Protein AF-A0A958K8E7-F1 (afdb_monomer)

Foldseek 3Di:
DDPDLVVVVVCLVCVVVVLVVVDQAEAEQQPDCSQDPPPDDNVVSQVSLLVSLVCSQVVVPPSHHPHYDHDDPVVNVVVVVPDDPPPD

Solvent-accessible surface area (backbone atoms only — not comparable to full-atom values): 5435 Å² total; per-residue (Å²): 128,61,94,52,43,66,64,45,52,50,54,62,73,46,40,64,66,61,47,72,70,75,55,89,43,70,45,74,54,49,74,43,70,69,76,45,66,90,85,59,53,73,66,59,36,46,52,48,27,41,54,50,54,47,48,50,37,59,75,37,77,88,65,34,64,79,36,76,49,68,83,60,60,69,62,44,53,53,60,55,72,72,71,60,86,80,79,127

Nearest PDB structures (foldseek):
  6clu-assembly5_A  TM=8.088E-01  e=7.782E-03  Staphylococcus aureus
  1ad4-assembly1_B  TM=8.142E-01  e=9.442E-03  Staphylococcus aureus
  4hb7-assembly1_B  TM=8.036E-01  e=1.303E-02  Staphylococcus aureus subsp. aureus Mu50
  5u0v-assembly1_B  TM=8.344E-01  e=2.328E-02  Escherichia coli CFT073

Radius of gyration: 13.3 Å; Cα contacts (8 Å, |Δi|>4): 81; chains: 1; bounding box: 28×35×29 Å

Mean predicted aligned error: 8.17 Å

pLDDT: mean 72.55, std 12.38, range [35.28, 86.62]

Sequence (88 aa):
LSKNPNVSWEIVRRFKELKSLGYPLMLAVSRKSFLGQGSESLDKRDELSVDVALSVARQFDFCGPDYIRVHNVAMHRRKLTCGVPCSN

Structure (mmCIF, N/CA/C/O backbone):
data_AF-A0A958K8E7-F1
#
_entry.id   AF-A0A958K8E7-F1
#
loop_
_atom_site.group_PDB
_atom_site.id
_atom_site.type_symbol
_atom_site.label_atom_id
_atom_site.label_alt_id
_atom_site.label_comp_id
_atom_site.label_asym_id
_atom_site.label_entity_id
_atom_site.label_seq_id
_atom_site.pdbx_PDB_ins_code
_atom_site.Cartn_x
_atom_site.Cartn_y
_atom_site.Cartn_z
_atom_site.occupancy
_atom_site.B_iso_or_equiv
_atom_site.auth_seq_id
_atom_site.auth_comp_id
_atom_site.auth_asym_id
_atom_site.auth_atom_id
_atom_site.pdbx_PDB_model_num
ATOM 1 N N . LEU A 1 1 ? 1.657 12.391 -3.909 1.00 60.03 1 LEU A N 1
ATOM 2 C CA . LEU A 1 1 ? 2.728 11.919 -3.003 1.00 60.03 1 LEU A CA 1
ATOM 3 C C . LEU A 1 1 ? 3.959 12.733 -3.323 1.00 60.03 1 LEU A C 1
ATOM 5 O O . LEU A 1 1 ? 4.170 13.030 -4.495 1.00 60.03 1 LEU A O 1
ATOM 9 N N . SER A 1 2 ? 4.639 13.188 -2.275 1.00 64.94 2 SER A N 1
ATOM 10 C CA . SER A 1 2 ? 5.708 14.183 -2.359 1.00 64.94 2 SER A CA 1
ATOM 11 C C . SER A 1 2 ? 6.843 13.719 -3.276 1.00 64.94 2 SER A C 1
ATOM 13 O O . SER A 1 2 ? 7.068 12.519 -3.428 1.00 64.94 2 SER A O 1
ATOM 15 N N . LYS A 1 3 ? 7.587 14.672 -3.854 1.00 67.88 3 LYS A N 1
ATOM 16 C CA . LYS A 1 3 ? 8.862 14.379 -4.531 1.00 67.88 3 LYS A CA 1
ATOM 17 C C . LYS A 1 3 ? 9.876 13.748 -3.571 1.00 67.88 3 LYS A C 1
ATOM 19 O O . LYS A 1 3 ? 10.758 13.030 -4.021 1.00 67.88 3 LYS A O 1
ATOM 24 N N . ASN A 1 4 ? 9.730 13.992 -2.266 1.00 78.12 4 ASN A N 1
ATOM 25 C CA . ASN A 1 4 ? 10.527 13.337 -1.242 1.00 78.12 4 ASN A CA 1
ATOM 26 C C . ASN A 1 4 ? 9.951 11.934 -0.933 1.00 78.12 4 ASN A C 1
ATOM 28 O O . ASN A 1 4 ? 8.832 11.837 -0.407 1.00 78.12 4 ASN A O 1
ATOM 32 N N . PRO A 1 5 ? 10.685 10.847 -1.234 1.00 75.88 5 PRO A N 1
ATOM 33 C CA . PRO A 1 5 ? 10.216 9.485 -1.000 1.00 75.88 5 PRO A CA 1
ATOM 34 C C . PRO A 1 5 ? 10.021 9.171 0.489 1.00 75.88 5 PRO A C 1
ATOM 36 O O . PRO A 1 5 ? 9.100 8.427 0.819 1.00 75.88 5 PRO A O 1
ATOM 39 N N . ASN A 1 6 ? 10.794 9.784 1.394 1.00 80.38 6 ASN A N 1
ATOM 40 C CA . ASN A 1 6 ? 10.697 9.528 2.837 1.00 80.38 6 ASN A CA 1
ATOM 41 C C . ASN A 1 6 ? 9.325 9.918 3.392 1.00 80.38 6 ASN A C 1
ATOM 43 O O . ASN A 1 6 ? 8.705 9.136 4.105 1.00 80.38 6 ASN A O 1
ATOM 47 N N . VAL A 1 7 ? 8.799 11.069 2.962 1.00 83.31 7 VAL A N 1
ATOM 48 C CA . VAL A 1 7 ? 7.451 11.529 3.337 1.00 83.31 7 VAL A CA 1
ATOM 49 C C . VAL A 1 7 ? 6.386 10.533 2.873 1.00 83.31 7 VAL A C 1
ATOM 51 O O . VAL A 1 7 ? 5.411 10.272 3.571 1.00 83.31 7 VAL A O 1
ATOM 54 N N . SER A 1 8 ? 6.569 9.949 1.687 1.00 83.31 8 SER A N 1
ATOM 55 C CA . SER A 1 8 ? 5.620 8.972 1.145 1.00 83.31 8 SER A CA 1
ATOM 56 C C . SER A 1 8 ? 5.634 7.666 1.937 1.00 83.31 8 SER A C 1
ATOM 58 O O . SER A 1 8 ? 4.573 7.116 2.226 1.00 83.31 8 SER A O 1
ATOM 60 N N . TRP A 1 9 ? 6.820 7.201 2.327 1.00 81.56 9 TRP A N 1
ATOM 61 C CA . TRP A 1 9 ? 6.976 6.020 3.172 1.00 81.56 9 TRP A CA 1
ATOM 62 C C . TRP A 1 9 ? 6.442 6.229 4.586 1.00 81.56 9 TRP A C 1
ATOM 64 O O . TRP A 1 9 ? 5.858 5.311 5.154 1.00 81.56 9 TRP A O 1
ATOM 74 N N . GLU A 1 10 ? 6.580 7.429 5.141 1.00 86.62 10 GLU A N 1
ATOM 75 C CA . GLU A 1 10 ? 6.050 7.751 6.464 1.00 86.62 10 GLU A CA 1
ATOM 76 C C . GLU A 1 10 ? 4.517 7.697 6.501 1.00 86.62 10 GLU A C 1
ATOM 78 O O . GLU A 1 10 ? 3.947 7.118 7.424 1.00 86.62 10 GLU A O 1
ATOM 83 N N . ILE A 1 11 ? 3.847 8.168 5.444 1.00 84.44 11 ILE A N 1
ATOM 84 C CA . ILE A 1 11 ? 2.388 8.028 5.290 1.00 84.44 11 ILE A CA 1
ATOM 85 C C . ILE A 1 11 ? 1.973 6.551 5.256 1.00 84.44 11 ILE A C 1
ATOM 87 O O . ILE A 1 11 ? 0.988 6.173 5.884 1.00 84.44 11 ILE A O 1
ATOM 91 N N . VAL A 1 12 ? 2.723 5.703 4.543 1.00 81.31 12 VAL A N 1
ATOM 92 C CA . VAL A 1 12 ? 2.435 4.260 4.472 1.00 81.31 12 VAL A CA 1
ATOM 93 C C . VAL A 1 12 ? 2.662 3.580 5.827 1.00 81.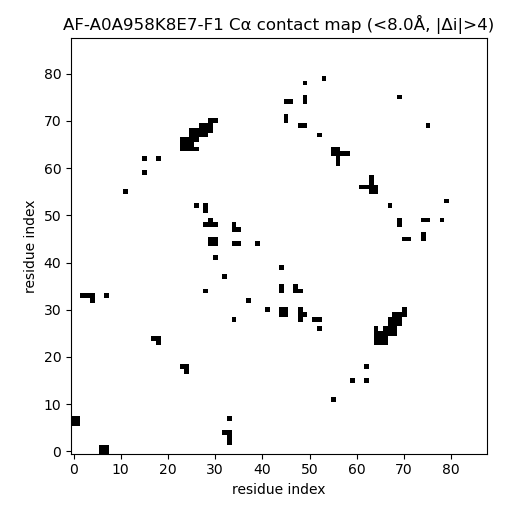31 12 VAL A C 1
ATOM 95 O O . VAL A 1 12 ? 1.877 2.724 6.218 1.00 81.31 12 VAL A O 1
ATOM 98 N N . ARG A 1 13 ? 3.688 3.981 6.588 1.00 82.50 13 ARG A N 1
ATOM 99 C CA . ARG A 1 13 ? 3.938 3.454 7.943 1.00 82.50 13 ARG A CA 1
ATOM 100 C C . ARG A 1 13 ? 2.841 3.850 8.931 1.00 82.50 13 ARG A C 1
ATOM 102 O O . ARG A 1 13 ? 2.448 3.041 9.764 1.00 82.50 13 ARG A O 1
ATOM 109 N N . ARG A 1 14 ? 2.312 5.068 8.805 1.00 85.00 14 ARG A N 1
ATOM 110 C CA . ARG A 1 14 ? 1.231 5.605 9.647 1.00 85.00 14 ARG A CA 1
ATOM 111 C C . ARG A 1 14 ? -0.166 5.291 9.103 1.00 85.00 14 ARG A C 1
ATOM 113 O O . ARG A 1 14 ? -1.149 5.888 9.529 1.00 85.00 14 ARG A O 1
ATOM 120 N N . PHE A 1 15 ? -0.288 4.327 8.187 1.00 81.69 15 PHE A N 1
ATOM 121 C CA . PHE A 1 15 ? -1.562 3.982 7.549 1.00 81.69 15 PHE A CA 1
ATOM 122 C C . PHE A 1 15 ? -2.653 3.589 8.559 1.00 81.69 15 PHE A C 1
ATOM 124 O O . PHE A 1 15 ? -3.817 3.942 8.381 1.00 81.69 15 PHE A O 1
ATOM 131 N N . LYS A 1 16 ? -2.275 2.948 9.673 1.00 80.19 16 LYS A N 1
ATOM 132 C CA . LYS A 1 16 ? -3.197 2.611 10.769 1.00 80.19 16 LYS A CA 1
ATOM 133 C C . LYS A 1 16 ? -3.852 3.845 11.405 1.00 80.19 16 LYS A C 1
ATOM 135 O O . LYS A 1 16 ? -5.034 3.793 11.731 1.00 80.19 16 LYS A O 1
ATOM 140 N N . GLU A 1 17 ? -3.121 4.952 11.537 1.00 85.75 17 GLU A N 1
ATOM 141 C CA . GLU A 1 17 ? -3.661 6.217 12.060 1.00 85.75 17 GLU A CA 1
ATOM 142 C C . GLU A 1 17 ? -4.648 6.862 11.085 1.00 85.75 17 GLU A C 1
ATOM 144 O O . GLU A 1 17 ? -5.613 7.495 11.493 1.00 85.75 17 GLU A O 1
ATOM 149 N N . LEU A 1 18 ? -4.440 6.685 9.780 1.00 82.62 18 LEU A N 1
ATOM 150 C CA . LEU A 1 18 ? -5.418 7.131 8.790 1.00 82.62 18 LEU A CA 1
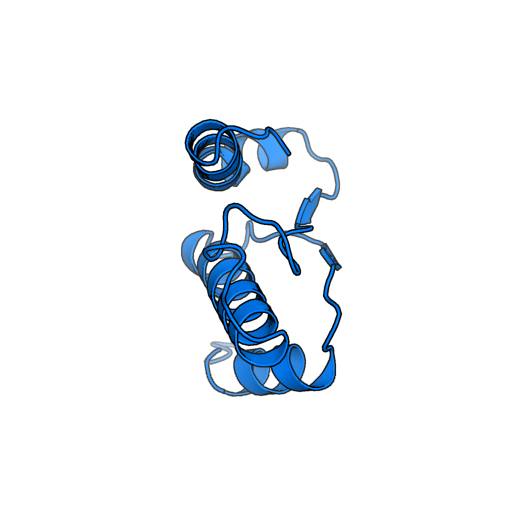ATOM 151 C C . LEU A 1 18 ? -6.678 6.266 8.851 1.00 82.62 18 LEU A C 1
ATOM 153 O O . LEU A 1 18 ? -7.783 6.769 8.659 1.00 82.62 18 LEU A O 1
ATOM 157 N N . LYS A 1 19 ? -6.526 4.962 9.111 1.00 80.12 19 LYS A N 1
ATOM 158 C CA . LYS A 1 19 ? -7.653 4.026 9.137 1.00 80.12 19 LYS A CA 1
ATOM 159 C C . LYS A 1 19 ? -8.536 4.220 10.368 1.00 80.12 19 LYS A C 1
ATOM 161 O O . LYS A 1 19 ? -9.747 4.029 10.274 1.00 80.12 19 LYS A O 1
ATOM 166 N N . SER A 1 20 ? -7.969 4.673 11.489 1.00 84.06 20 SER A N 1
ATOM 167 C CA . SER A 1 20 ? -8.739 4.993 12.699 1.00 84.06 20 SER A CA 1
ATOM 168 C C . SER A 1 20 ? -9.711 6.164 12.523 1.00 84.06 20 SER A C 1
ATOM 170 O O . SER A 1 20 ? -10.603 6.327 13.349 1.00 84.06 20 SER A O 1
ATOM 172 N N . LEU A 1 21 ? -9.606 6.938 11.435 1.00 86.31 21 LEU A N 1
ATOM 173 C CA . LEU A 1 21 ? -10.577 7.981 11.090 1.00 86.31 21 LEU A CA 1
ATOM 174 C C . LEU A 1 21 ? -11.947 7.421 10.663 1.00 86.31 21 LEU A C 1
ATOM 176 O O . LEU A 1 21 ? -12.885 8.192 10.491 1.00 86.31 21 LEU A O 1
ATOM 180 N N . GLY A 1 22 ? -12.073 6.102 10.466 1.00 85.00 22 GLY A N 1
ATOM 181 C CA . GLY A 1 22 ? -13.345 5.443 10.150 1.00 85.00 22 GLY A CA 1
ATOM 182 C C . GLY A 1 22 ? -13.771 5.534 8.683 1.00 85.00 22 GLY A C 1
ATOM 183 O O . GLY A 1 22 ? -14.849 5.064 8.330 1.00 85.00 22 GLY A O 1
ATOM 184 N N . TYR A 1 23 ? -12.932 6.096 7.810 1.00 85.69 23 TYR A N 1
ATOM 185 C CA . TYR A 1 23 ? -13.209 6.189 6.377 1.00 85.69 23 TYR A CA 1
ATOM 186 C C . TYR A 1 23 ? -12.618 5.011 5.588 1.00 85.69 23 TYR A C 1
ATOM 188 O O . TYR A 1 23 ? -11.610 4.415 5.995 1.00 85.69 23 TYR A O 1
ATOM 196 N N . PRO A 1 24 ? -13.207 4.677 4.425 1.00 84.19 24 PRO A N 1
ATOM 197 C CA . PRO A 1 24 ? -12.560 3.796 3.468 1.00 84.19 24 PRO A CA 1
ATOM 198 C C . PRO A 1 24 ? -11.290 4.459 2.916 1.00 84.19 24 PRO A C 1
ATOM 200 O O . PRO A 1 24 ? -11.307 5.607 2.470 1.00 84.19 24 PRO A O 1
ATOM 203 N N . LEU A 1 25 ? -10.183 3.723 2.925 1.00 84.44 25 LEU A N 1
ATOM 204 C CA . LEU A 1 25 ? -8.880 4.162 2.455 1.00 84.44 25 LEU A CA 1
ATOM 205 C C . LEU A 1 25 ? -8.479 3.425 1.185 1.00 84.44 25 LEU A C 1
ATOM 207 O O . LEU A 1 25 ? -8.539 2.199 1.089 1.00 84.44 25 LEU A O 1
ATOM 211 N N . MET A 1 26 ? -7.983 4.199 0.223 1.00 84.56 26 MET A N 1
ATOM 212 C CA . MET A 1 26 ? -7.422 3.678 -1.014 1.00 84.56 26 MET A CA 1
ATOM 213 C C . MET A 1 26 ? -5.901 3.824 -1.026 1.00 84.56 26 MET A C 1
ATOM 215 O O . MET A 1 26 ? -5.363 4.932 -0.968 1.00 84.56 26 MET A O 1
ATOM 219 N N . LEU A 1 27 ? -5.201 2.707 -1.206 1.00 82.62 27 LEU A N 1
ATOM 220 C CA . LEU A 1 27 ? -3.762 2.683 -1.411 1.00 82.62 27 LEU A CA 1
ATOM 221 C C . LEU A 1 27 ? -3.439 2.778 -2.908 1.00 82.62 27 LEU A C 1
ATOM 223 O O . LEU A 1 27 ? -3.600 1.829 -3.675 1.00 82.62 27 LEU A O 1
ATOM 227 N N . ALA A 1 28 ? -2.943 3.941 -3.331 1.00 81.12 28 ALA A N 1
ATOM 228 C CA . ALA A 1 28 ? -2.508 4.195 -4.705 1.00 81.12 28 ALA A CA 1
ATOM 229 C C . ALA A 1 28 ? -0.977 4.262 -4.801 1.00 81.12 28 ALA A C 1
ATOM 231 O O . ALA A 1 28 ? -0.385 5.334 -4.983 1.00 81.12 28 ALA A O 1
ATOM 232 N N . VAL A 1 29 ? -0.347 3.095 -4.670 1.00 73.62 29 VAL A N 1
ATOM 233 C CA . VAL A 1 29 ? 1.108 2.910 -4.782 1.00 73.62 29 VAL A CA 1
ATOM 234 C C . VAL A 1 29 ? 1.560 2.757 -6.239 1.00 73.62 29 VAL A C 1
ATOM 236 O O . VAL A 1 29 ? 2.669 3.142 -6.585 1.00 73.62 29 VAL A O 1
ATOM 239 N N . SER A 1 30 ? 0.688 2.318 -7.147 1.00 64.94 30 SER A N 1
ATOM 240 C CA . SER A 1 30 ? 1.131 1.875 -8.469 1.00 64.94 30 SER A CA 1
ATOM 241 C C . SER A 1 30 ? 1.872 2.929 -9.309 1.00 64.94 30 SER A C 1
ATOM 243 O O . SER A 1 30 ? 1.374 4.037 -9.538 1.00 64.94 30 SER A O 1
ATOM 245 N N . ARG A 1 31 ? 3.066 2.549 -9.790 1.00 63.19 31 ARG A N 1
ATOM 246 C CA . ARG A 1 31 ? 3.974 3.357 -10.627 1.00 63.19 31 ARG A CA 1
ATOM 247 C C . ARG A 1 31 ? 4.416 4.685 -9.999 1.00 63.19 31 ARG A C 1
ATOM 249 O O . ARG A 1 31 ? 4.789 5.612 -10.715 1.00 63.19 31 ARG A O 1
ATOM 256 N N . LYS A 1 32 ? 4.448 4.814 -8.675 1.00 67.25 32 LYS A N 1
ATOM 257 C CA . LYS A 1 32 ? 4.995 6.021 -8.034 1.00 67.25 32 LYS A CA 1
ATOM 258 C C . LYS A 1 32 ? 6.524 5.969 -7.985 1.00 67.25 32 LYS A C 1
ATOM 260 O O . LYS A 1 32 ? 7.103 4.928 -7.702 1.00 67.25 32 LYS A O 1
ATOM 265 N N . SER A 1 33 ? 7.172 7.106 -8.226 1.00 64.44 33 SER A N 1
ATOM 266 C CA . SER A 1 33 ? 8.638 7.241 -8.257 1.00 64.44 33 SER A CA 1
ATOM 267 C C . SER A 1 33 ? 9.340 6.952 -6.923 1.00 64.44 33 SER A C 1
ATOM 269 O O . SER A 1 33 ? 10.557 6.853 -6.901 1.00 64.44 33 SER A O 1
ATOM 271 N N . PHE A 1 34 ? 8.606 6.825 -5.811 1.00 68.38 34 PHE A N 1
ATOM 272 C CA . PHE A 1 34 ? 9.189 6.486 -4.506 1.00 68.38 34 PHE A CA 1
ATOM 273 C C . PHE A 1 34 ? 9.367 4.973 -4.279 1.00 68.38 34 PHE A C 1
ATOM 275 O O . PHE A 1 34 ? 10.046 4.591 -3.331 1.00 68.38 34 PHE A O 1
ATOM 282 N N . LEU A 1 35 ? 8.743 4.125 -5.108 1.00 66.25 35 LEU A N 1
ATOM 283 C CA . LEU A 1 35 ? 8.790 2.659 -4.976 1.00 66.25 35 LEU A CA 1
ATOM 284 C C . LEU A 1 35 ? 9.964 2.020 -5.709 1.00 66.25 35 LEU A C 1
ATOM 286 O O . LEU A 1 35 ? 10.365 0.913 -5.379 1.00 66.25 35 LEU A O 1
ATOM 290 N N . GLY A 1 36 ? 10.492 2.708 -6.713 1.00 63.03 36 GLY A N 1
ATOM 291 C CA . GLY A 1 36 ? 11.617 2.272 -7.520 1.00 63.03 36 GLY A CA 1
ATOM 292 C C . GLY A 1 36 ? 12.220 3.481 -8.215 1.00 63.03 36 GLY A C 1
ATOM 293 O O . GLY A 1 36 ? 11.521 4.470 -8.464 1.00 63.03 36 GLY A O 1
ATOM 294 N N . GLN A 1 37 ? 13.516 3.418 -8.504 1.00 58.94 37 GLN A N 1
ATOM 295 C CA . GLN A 1 37 ? 14.185 4.485 -9.238 1.00 58.94 37 GLN A CA 1
ATOM 296 C C . GLN A 1 37 ? 13.577 4.606 -10.642 1.00 58.94 37 GLN A C 1
ATOM 298 O O . GLN A 1 37 ? 13.100 3.631 -11.223 1.00 58.94 37 GLN A O 1
ATOM 303 N N . GLY A 1 38 ? 13.552 5.825 -11.185 1.00 56.94 38 GLY A N 1
ATOM 304 C CA . GLY A 1 38 ? 12.881 6.131 -12.455 1.00 56.94 38 GLY A CA 1
ATOM 305 C C . GLY A 1 38 ? 13.396 5.357 -13.678 1.00 56.94 38 GLY A C 1
ATOM 306 O O . GLY A 1 38 ? 12.751 5.424 -14.719 1.00 56.94 38 GLY A O 1
ATOM 307 N N . SER A 1 39 ? 14.511 4.631 -13.552 1.00 58.31 39 SER A N 1
ATOM 308 C CA . SER A 1 39 ? 15.148 3.815 -14.592 1.00 58.31 39 SER A CA 1
ATOM 309 C C . SER A 1 39 ? 14.620 2.380 -14.703 1.00 58.31 39 SER A C 1
ATOM 311 O O . SER A 1 39 ? 15.008 1.674 -15.629 1.00 58.31 39 SER A O 1
ATOM 313 N N . GLU A 1 40 ? 13.766 1.922 -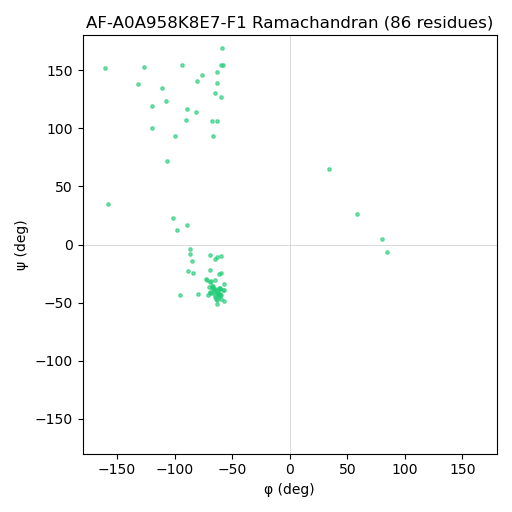13.785 1.00 68.19 40 GLU A N 1
ATOM 314 C CA . GLU A 1 40 ? 13.249 0.548 -13.812 1.00 68.19 40 GLU A CA 1
ATOM 315 C C . GLU A 1 40 ? 12.169 0.351 -14.889 1.00 68.19 40 GLU A C 1
ATOM 317 O O . GLU A 1 40 ? 11.345 1.240 -15.144 1.00 68.19 40 GLU A O 1
ATOM 322 N N . SER A 1 41 ? 12.133 -0.847 -15.486 1.00 76.12 41 SER A N 1
ATOM 323 C CA . SER A 1 41 ? 11.111 -1.221 -16.470 1.00 76.12 41 SER A CA 1
ATOM 324 C C . SER A 1 41 ? 9.697 -1.140 -15.876 1.00 76.12 41 SER A C 1
ATOM 326 O O . SER A 1 41 ? 9.493 -1.251 -14.662 1.00 76.12 41 SER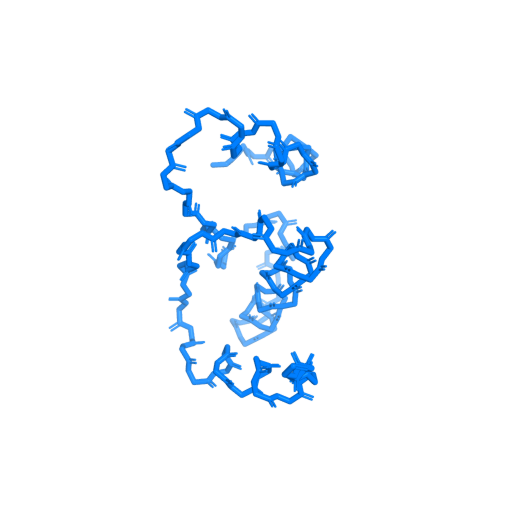 A O 1
ATOM 328 N N . LEU A 1 42 ? 8.689 -0.939 -16.733 1.00 73.56 42 LEU A N 1
ATOM 329 C CA . LEU A 1 42 ? 7.290 -0.839 -16.296 1.00 73.56 42 LEU A CA 1
ATOM 330 C C . LEU A 1 42 ? 6.839 -2.086 -15.521 1.00 73.56 42 LEU A C 1
ATOM 332 O O . LEU A 1 42 ? 6.180 -1.941 -14.492 1.00 73.56 42 LEU A O 1
ATOM 336 N N . ASP A 1 43 ? 7.268 -3.271 -15.955 1.00 74.50 43 ASP A N 1
ATOM 337 C CA . ASP A 1 43 ? 6.945 -4.540 -15.298 1.00 74.50 43 ASP A CA 1
ATOM 338 C C . ASP A 1 43 ? 7.557 -4.634 -13.898 1.00 74.50 43 ASP A C 1
ATOM 340 O O . ASP A 1 43 ? 6.861 -4.978 -12.944 1.00 74.50 43 ASP A O 1
ATOM 344 N N . LYS A 1 44 ? 8.824 -4.229 -13.732 1.00 75.69 44 LYS A N 1
ATOM 345 C CA . LYS A 1 44 ? 9.491 -4.204 -12.421 1.00 75.69 44 LYS A CA 1
ATOM 346 C C . LYS A 1 44 ? 8.796 -3.245 -11.455 1.00 75.69 44 LYS A C 1
ATOM 348 O O . LYS A 1 44 ? 8.634 -3.528 -10.269 1.00 75.69 44 LYS A O 1
ATOM 353 N N . ARG A 1 45 ? 8.350 -2.093 -11.959 1.00 74.50 45 ARG A N 1
ATOM 354 C CA . ARG A 1 45 ? 7.605 -1.110 -11.161 1.00 74.50 45 ARG A CA 1
ATOM 355 C C . ARG A 1 45 ? 6.235 -1.632 -10.756 1.00 74.50 45 ARG A C 1
ATOM 357 O O . ARG A 1 45 ? 5.783 -1.321 -9.652 1.00 74.50 45 ARG A O 1
ATOM 364 N N . ASP A 1 46 ? 5.578 -2.401 -11.615 1.00 75.00 46 ASP A N 1
ATOM 365 C CA . ASP A 1 46 ? 4.325 -3.060 -11.272 1.00 75.00 46 ASP A CA 1
ATOM 366 C C . ASP A 1 46 ? 4.550 -4.167 -10.236 1.00 75.00 46 ASP A C 1
ATOM 368 O O . ASP A 1 46 ? 3.817 -4.191 -9.251 1.00 75.00 46 ASP A O 1
ATOM 372 N N . GLU A 1 47 ? 5.608 -4.976 -10.345 1.00 78.19 47 GLU A N 1
ATOM 373 C CA . GLU A 1 47 ? 5.976 -5.963 -9.317 1.00 78.19 47 GLU A CA 1
ATOM 374 C C . GLU A 1 47 ? 6.203 -5.321 -7.944 1.00 78.19 47 GLU A C 1
ATOM 376 O O . GLU A 1 47 ? 5.603 -5.757 -6.960 1.00 78.19 47 GLU 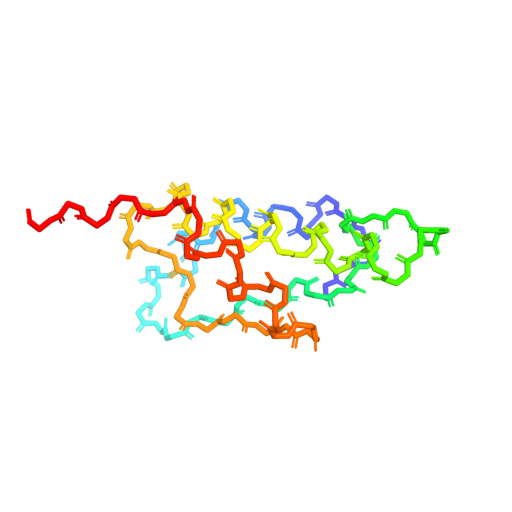A O 1
ATOM 381 N N . LEU A 1 48 ? 6.994 -4.243 -7.887 1.00 78.12 48 LEU A N 1
ATOM 382 C CA . LEU A 1 48 ? 7.245 -3.478 -6.659 1.00 78.12 48 LEU A CA 1
ATOM 383 C C . LEU A 1 48 ? 5.958 -2.873 -6.090 1.00 78.12 48 LEU A C 1
ATOM 385 O O . LEU A 1 48 ? 5.757 -2.829 -4.877 1.00 78.12 48 LEU A O 1
ATOM 389 N N . SER A 1 49 ? 5.061 -2.419 -6.968 1.00 77.75 49 SER A N 1
ATOM 390 C CA . SER A 1 49 ? 3.755 -1.903 -6.557 1.00 77.75 49 SER A CA 1
ATOM 391 C C . SER A 1 49 ? 2.913 -2.992 -5.890 1.00 77.75 49 SER A C 1
ATOM 393 O O . SER A 1 49 ? 2.282 -2.718 -4.868 1.00 77.75 49 SER A O 1
ATOM 395 N N . VAL A 1 50 ? 2.936 -4.214 -6.438 1.00 76.94 50 VAL A N 1
ATOM 396 C CA . VAL A 1 50 ? 2.240 -5.372 -5.861 1.00 76.94 50 VAL A CA 1
ATOM 397 C C . VAL A 1 50 ? 2.828 -5.723 -4.502 1.00 76.94 50 VAL A C 1
ATOM 399 O O . VAL A 1 50 ? 2.079 -5.899 -3.545 1.00 76.94 50 VAL A O 1
ATOM 402 N N . ASP A 1 51 ? 4.153 -5.791 -4.395 1.00 79.19 51 ASP A N 1
ATOM 403 C CA . ASP A 1 51 ? 4.820 -6.213 -3.162 1.00 79.19 51 ASP A CA 1
ATOM 404 C C . ASP A 1 51 ? 4.584 -5.230 -2.018 1.00 79.19 51 ASP A C 1
ATOM 406 O O . ASP A 1 51 ? 4.337 -5.652 -0.888 1.00 79.19 51 ASP A O 1
ATOM 410 N N . VAL A 1 52 ? 4.565 -3.925 -2.297 1.00 78.00 52 VAL A N 1
ATOM 411 C CA . VAL A 1 52 ? 4.239 -2.919 -1.278 1.00 78.00 52 VAL A CA 1
ATOM 412 C C . VAL A 1 52 ? 2.766 -2.965 -0.903 1.00 78.00 52 VAL A C 1
ATOM 414 O O . VAL A 1 52 ? 2.450 -2.930 0.283 1.00 78.00 52 VAL A O 1
ATOM 417 N N . ALA A 1 53 ? 1.860 -3.091 -1.873 1.00 76.06 53 ALA A N 1
ATOM 418 C CA . ALA A 1 53 ? 0.436 -3.215 -1.584 1.00 76.06 53 ALA A CA 1
ATOM 419 C C . ALA A 1 53 ? 0.134 -4.443 -0.707 1.00 76.06 53 ALA A C 1
ATOM 421 O O . ALA A 1 53 ? -0.604 -4.335 0.272 1.00 76.06 53 ALA A O 1
ATOM 422 N N . LEU A 1 54 ? 0.757 -5.585 -1.013 1.00 76.12 54 LEU A N 1
ATOM 423 C CA . LEU A 1 54 ? 0.654 -6.810 -0.223 1.00 76.12 54 LEU A CA 1
ATOM 424 C C . LEU A 1 54 ? 1.311 -6.684 1.145 1.00 76.12 54 LEU A C 1
ATOM 426 O O . LEU A 1 54 ? 0.742 -7.152 2.122 1.00 76.12 54 LEU A O 1
ATOM 430 N N . SER A 1 55 ? 2.486 -6.061 1.231 1.00 77.06 55 SER A N 1
ATOM 431 C CA . SER A 1 55 ? 3.175 -5.854 2.506 1.00 77.06 55 SER A CA 1
ATOM 432 C C . SER A 1 55 ? 2.343 -4.988 3.438 1.00 77.06 55 SER A C 1
ATOM 434 O O . SER A 1 55 ? 2.210 -5.337 4.601 1.00 77.06 55 SER A O 1
ATOM 436 N N . VAL A 1 56 ? 1.716 -3.924 2.927 1.00 72.50 56 VAL A N 1
ATOM 437 C CA . VAL A 1 56 ? 0.762 -3.112 3.694 1.00 72.50 56 VAL A CA 1
ATOM 438 C C . VAL A 1 56 ? -0.444 -3.968 4.090 1.00 72.50 56 VAL A C 1
ATOM 440 O O . VAL A 1 56 ? -0.772 -4.051 5.265 1.00 72.50 56 VAL A O 1
ATOM 443 N N . ALA A 1 57 ? -1.075 -4.672 3.150 1.00 73.06 57 ALA A N 1
ATOM 444 C CA . ALA A 1 57 ? -2.234 -5.509 3.463 1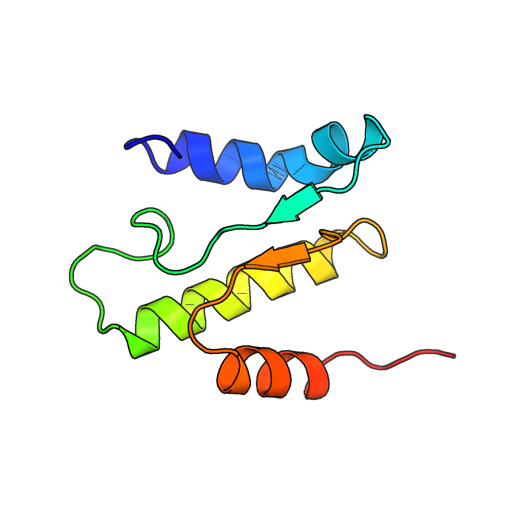.00 73.06 57 ALA A CA 1
ATOM 445 C C . ALA A 1 57 ? -1.937 -6.590 4.525 1.00 73.06 57 ALA A C 1
ATOM 447 O O . ALA A 1 57 ? -2.769 -6.822 5.397 1.00 73.06 57 ALA A O 1
ATOM 448 N N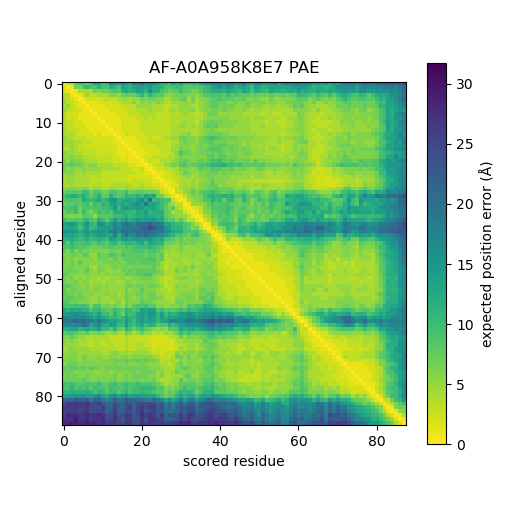 . ARG A 1 58 ? -0.751 -7.215 4.476 1.00 71.19 58 ARG A N 1
ATOM 449 C CA . ARG A 1 58 ? -0.313 -8.272 5.403 1.00 71.19 58 ARG A CA 1
ATOM 450 C C . ARG A 1 58 ? 0.197 -7.740 6.738 1.00 71.19 58 ARG A C 1
ATOM 452 O O . ARG A 1 58 ? -0.140 -8.309 7.764 1.00 71.19 58 ARG A O 1
ATOM 459 N N . GLN A 1 59 ? 0.993 -6.667 6.753 1.00 67.81 59 GLN A N 1
ATOM 460 C CA . GLN A 1 59 ? 1.500 -6.085 8.006 1.00 67.81 59 GLN A CA 1
ATOM 461 C C . GLN A 1 59 ? 0.381 -5.585 8.911 1.00 67.81 59 GLN A C 1
ATOM 463 O O . GLN A 1 59 ? 0.582 -5.478 10.118 1.00 67.81 59 GLN A O 1
ATOM 468 N N . PHE A 1 60 ? -0.767 -5.237 8.333 1.00 62.09 60 PHE A N 1
ATOM 469 C CA . PHE A 1 60 ? -1.857 -4.638 9.079 1.00 62.09 60 PHE A CA 1
ATOM 470 C C . PHE A 1 60 ? -2.952 -5.620 9.509 1.00 62.09 60 PHE A C 1
ATOM 472 O O . PHE A 1 60 ? -3.965 -5.111 9.963 1.00 62.09 60 PHE A O 1
ATOM 479 N N . ASP A 1 61 ? -2.769 -6.951 9.422 1.00 53.94 61 ASP A N 1
ATOM 480 C CA . ASP A 1 61 ? -3.585 -7.983 10.113 1.00 53.94 61 ASP A CA 1
ATOM 481 C C . ASP A 1 61 ? -5.080 -7.588 10.255 1.00 53.94 61 ASP A C 1
ATOM 483 O O . ASP A 1 61 ? -5.575 -7.331 11.348 1.00 53.94 61 ASP A O 1
ATOM 487 N N . PHE A 1 62 ? -5.790 -7.464 9.121 1.00 49.03 62 PHE A N 1
ATOM 488 C CA . PHE A 1 62 ? -7.200 -7.020 8.969 1.00 49.03 62 PHE A CA 1
ATOM 489 C C . PHE A 1 62 ? -7.503 -5.506 8.907 1.00 49.03 62 PHE A C 1
ATOM 491 O O . PHE A 1 62 ? -8.616 -5.130 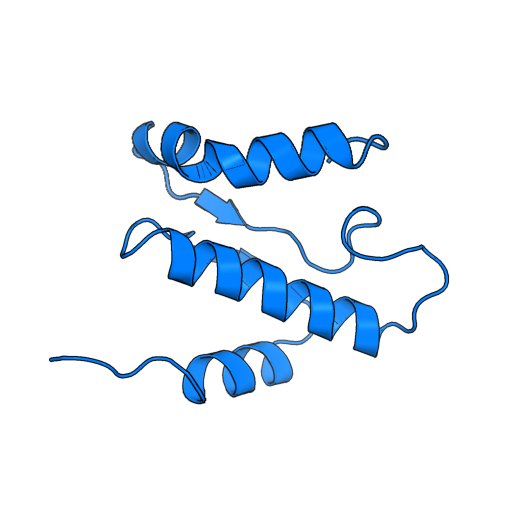8.551 1.00 49.03 62 PHE A O 1
ATOM 498 N N . CYS A 1 63 ? -6.527 -4.622 9.112 1.00 55.19 63 CYS A N 1
ATOM 499 C CA . CYS A 1 63 ? -6.632 -3.166 8.893 1.00 55.19 63 CYS A CA 1
ATOM 500 C C . CYS A 1 63 ? -5.984 -2.695 7.576 1.00 55.19 63 CYS A C 1
ATOM 502 O O . CYS A 1 63 ? -5.583 -1.534 7.448 1.00 55.19 63 CYS A O 1
ATOM 504 N N . GLY A 1 64 ? -5.842 -3.599 6.603 1.00 67.50 64 GLY A N 1
ATOM 505 C CA . GLY A 1 64 ? -5.351 -3.270 5.267 1.00 67.50 64 GLY A CA 1
ATOM 506 C C . GLY A 1 64 ? -6.220 -2.220 4.546 1.00 67.50 64 GLY A C 1
ATOM 507 O O . GLY A 1 64 ? -7.309 -1.872 5.005 1.00 67.50 64 GLY A O 1
ATOM 508 N N . PRO A 1 65 ? -5.749 -1.677 3.412 1.00 73.62 65 PRO A N 1
ATOM 509 C CA . PRO A 1 65 ? -6.529 -0.738 2.609 1.00 73.62 65 PRO A CA 1
ATOM 510 C C . PRO A 1 65 ? -7.801 -1.395 2.061 1.00 73.62 65 PRO A C 1
ATOM 512 O O . PRO A 1 65 ? -7.744 -2.517 1.563 1.00 73.62 65 PRO A O 1
ATOM 515 N N . ASP A 1 66 ? -8.923 -0.673 2.070 1.00 82.69 66 ASP A N 1
ATOM 516 C CA . ASP A 1 66 ? -10.191 -1.152 1.496 1.00 82.69 66 ASP A CA 1
ATOM 517 C C . ASP A 1 66 ? -10.105 -1.254 -0.029 1.00 82.69 66 ASP A C 1
ATOM 519 O O . ASP A 1 66 ? -10.717 -2.119 -0.651 1.00 82.69 66 ASP A O 1
ATOM 523 N N . TYR A 1 67 ? -9.310 -0.370 -0.638 1.00 84.12 67 TYR A N 1
ATOM 524 C CA . TYR A 1 67 ? -9.106 -0.329 -2.078 1.00 84.12 67 TYR A CA 1
ATOM 525 C C . TYR A 1 67 ? -7.624 -0.244 -2.418 1.00 84.12 67 TYR A C 1
ATOM 527 O O . TYR A 1 67 ? -6.873 0.541 -1.837 1.00 84.12 67 TYR A O 1
ATOM 535 N N . ILE A 1 68 ? -7.200 -0.994 -3.432 1.00 81.50 68 ILE A N 1
ATOM 536 C CA . ILE A 1 68 ? -5.840 -0.922 -3.969 1.00 81.50 68 ILE A CA 1
ATOM 537 C C . ILE A 1 68 ? -5.929 -0.522 -5.437 1.00 81.50 68 ILE A C 1
ATOM 539 O O . ILE A 1 68 ? -6.524 -1.225 -6.253 1.00 81.50 68 ILE A O 1
ATOM 543 N N . ARG A 1 69 ? -5.324 0.617 -5.790 1.00 83.06 69 ARG A N 1
ATOM 544 C CA . ARG A 1 69 ? -5.280 1.093 -7.178 1.00 83.06 69 ARG A CA 1
ATOM 545 C C . ARG A 1 69 ? -4.047 0.540 -7.884 1.00 83.06 69 ARG A C 1
ATOM 547 O O . ARG A 1 69 ? -2.916 0.907 -7.556 1.00 83.06 69 ARG A O 1
ATOM 554 N N . VAL A 1 70 ? -4.291 -0.273 -8.906 1.00 81.06 70 VAL A N 1
ATOM 555 C CA . VAL A 1 70 ? -3.272 -1.032 -9.639 1.00 81.06 70 VAL A CA 1
ATOM 556 C C . VAL A 1 70 ? -3.366 -0.763 -11.136 1.00 81.06 70 VAL A C 1
ATOM 558 O O . VAL A 1 70 ? -4.443 -0.449 -11.637 1.00 81.06 70 VAL A O 1
ATOM 561 N N . HIS A 1 71 ? -2.251 -0.886 -11.856 1.00 79.75 71 HIS A N 1
ATOM 562 C CA . HIS A 1 71 ? -2.266 -0.845 -13.320 1.00 79.75 71 HIS A CA 1
ATOM 563 C C . HIS A 1 71 ? -2.320 -2.251 -13.926 1.00 79.75 71 HIS A C 1
ATOM 565 O O . HIS A 1 71 ? -3.128 -2.493 -14.817 1.00 79.75 71 HIS A O 1
ATOM 571 N N . ASN A 1 72 ? -1.538 -3.197 -13.396 1.00 81.56 72 ASN A N 1
ATOM 572 C CA . ASN A 1 72 ? -1.594 -4.600 -13.798 1.00 81.56 72 ASN A CA 1
ATOM 573 C C . ASN A 1 72 ? -2.413 -5.434 -12.799 1.00 81.56 72 ASN A C 1
ATOM 575 O O . ASN A 1 72 ? -1.901 -5.919 -11.783 1.00 81.56 72 ASN A O 1
ATOM 579 N N . VAL A 1 73 ? -3.706 -5.591 -13.095 1.00 81.75 73 VAL A N 1
ATOM 580 C CA . VAL A 1 73 ? -4.654 -6.359 -12.267 1.00 81.75 73 VAL A CA 1
ATOM 581 C C . VAL A 1 73 ? -4.296 -7.846 -12.244 1.00 81.75 73 VAL A C 1
ATOM 583 O O . VAL A 1 73 ? -4.357 -8.479 -11.190 1.00 81.75 73 VAL A O 1
ATOM 586 N N . ALA A 1 74 ? -3.888 -8.407 -13.387 1.00 82.25 74 ALA A N 1
ATOM 587 C CA . ALA A 1 74 ? -3.572 -9.827 -13.507 1.00 82.25 74 ALA A CA 1
ATOM 588 C C . ALA A 1 74 ? -2.406 -10.225 -12.588 1.00 82.25 74 ALA A C 1
ATOM 590 O O . ALA A 1 74 ? -2.487 -11.239 -11.894 1.00 82.25 74 ALA A O 1
ATOM 591 N N . MET A 1 75 ? -1.356 -9.403 -12.533 1.00 80.12 75 MET A N 1
ATOM 592 C CA . MET A 1 75 ? -0.202 -9.624 -11.659 1.00 80.12 75 MET A CA 1
ATOM 593 C C . MET A 1 75 ? -0.575 -9.531 -10.172 1.00 80.12 75 MET A C 1
ATOM 595 O O . MET A 1 75 ? -0.205 -10.411 -9.393 1.00 80.12 75 MET A O 1
ATOM 599 N N . HIS A 1 76 ? -1.360 -8.519 -9.782 1.00 75.94 76 HIS A N 1
ATOM 600 C CA . HIS A 1 76 ? -1.820 -8.370 -8.396 1.00 75.94 76 HIS A CA 1
ATOM 601 C C . HIS A 1 76 ? -2.663 -9.561 -7.946 1.00 75.94 76 HIS A C 1
ATOM 603 O O . HIS A 1 76 ? -2.437 -10.108 -6.869 1.00 75.94 76 HIS A O 1
ATOM 609 N N . ARG A 1 77 ? -3.595 -10.009 -8.796 1.00 79.00 77 ARG A N 1
ATOM 610 C CA . ARG A 1 77 ? -4.454 -11.155 -8.496 1.00 79.00 77 ARG A CA 1
ATOM 611 C C . ARG A 1 77 ? -3.638 -12.433 -8.291 1.00 79.00 77 ARG A C 1
ATOM 613 O O . ARG A 1 77 ? -3.890 -13.135 -7.322 1.00 79.00 77 ARG A O 1
ATOM 620 N N . ARG A 1 78 ? -2.628 -12.693 -9.135 1.00 79.50 78 ARG A N 1
ATOM 621 C CA . ARG A 1 78 ? -1.736 -13.861 -8.989 1.00 79.50 78 ARG A CA 1
ATOM 622 C C . ARG A 1 78 ? -0.983 -13.860 -7.65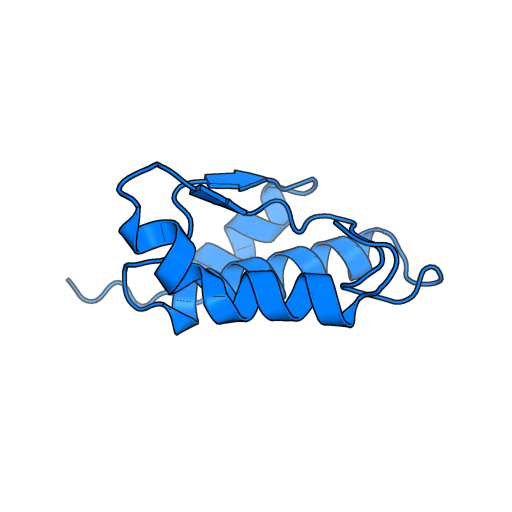6 1.00 79.50 78 ARG A C 1
ATOM 624 O O . ARG A 1 78 ? -0.961 -14.884 -6.979 1.00 79.50 78 ARG A O 1
ATOM 631 N N . LYS A 1 79 ? -0.382 -12.729 -7.258 1.00 73.38 79 LYS A N 1
ATOM 632 C CA . LYS A 1 79 ? 0.379 -12.661 -5.996 1.00 73.38 79 LYS A CA 1
ATOM 633 C C . LYS A 1 79 ? -0.520 -12.695 -4.751 1.00 73.38 79 LYS A C 1
ATOM 635 O O . LYS A 1 79 ? -0.103 -13.253 -3.740 1.00 73.38 79 LYS A O 1
ATOM 640 N N . LEU A 1 80 ? -1.749 -12.170 -4.827 1.00 69.62 80 LEU A N 1
ATOM 641 C CA . LEU A 1 80 ? -2.751 -12.302 -3.758 1.00 69.62 80 LEU A CA 1
ATOM 642 C C . LEU A 1 80 ? -3.142 -13.768 -3.529 1.00 69.62 80 LEU A C 1
ATOM 644 O O . LEU A 1 80 ? -3.123 -14.238 -2.397 1.00 69.62 80 LEU A O 1
ATOM 648 N N . THR A 1 81 ? -3.434 -14.512 -4.598 1.00 63.59 81 THR A N 1
ATOM 649 C CA . THR A 1 81 ? -3.850 -15.921 -4.493 1.00 63.59 81 THR A CA 1
ATOM 650 C C . THR A 1 81 ? -2.736 -16.862 -4.033 1.00 63.59 81 THR A C 1
ATOM 652 O O . THR A 1 81 ? -3.025 -17.932 -3.515 1.00 63.59 81 THR A O 1
ATOM 655 N N . CYS A 1 82 ? -1.466 -16.483 -4.204 1.00 53.59 82 CYS A N 1
ATOM 656 C CA . CYS A 1 82 ? -0.325 -17.348 -3.891 1.00 53.59 82 CYS A CA 1
ATOM 657 C C . CYS A 1 82 ? 0.155 -17.285 -2.431 1.00 53.59 82 CYS A C 1
ATOM 659 O O . CYS A 1 82 ? 1.085 -18.007 -2.087 1.00 53.59 82 CYS A O 1
ATOM 661 N N . GLY A 1 83 ? -0.401 -16.425 -1.570 1.00 47.00 83 GLY A N 1
ATOM 662 C CA . GLY A 1 83 ? 0.178 -16.245 -0.234 1.00 47.00 83 GLY A CA 1
ATOM 663 C C . GLY A 1 83 ? -0.752 -15.683 0.828 1.00 47.00 83 GLY A C 1
ATOM 664 O O . GLY A 1 83 ? -0.302 -14.912 1.672 1.00 47.00 83 GLY A O 1
ATOM 665 N N . VAL A 1 84 ? -2.032 -16.029 0.787 1.00 47.75 84 VAL A N 1
ATOM 666 C CA . VAL A 1 84 ? -2.910 -15.863 1.946 1.00 47.75 84 VAL A CA 1
ATOM 667 C C . VAL A 1 84 ? -3.408 -17.262 2.296 1.00 47.75 84 VAL A C 1
ATOM 669 O O . VAL A 1 84 ? -4.273 -17.771 1.585 1.00 47.75 84 VAL A O 1
ATOM 672 N N . PRO A 1 85 ? -2.848 -17.946 3.312 1.00 39.62 85 PRO A N 1
ATOM 673 C CA . PRO A 1 85 ? -3.579 -19.044 3.913 1.00 39.62 85 PRO A CA 1
ATOM 674 C C . PRO A 1 85 ? -4.829 -18.413 4.527 1.00 39.62 85 PRO A C 1
ATOM 676 O O . PRO A 1 85 ? -4.747 -17.670 5.503 1.00 39.62 85 PRO A O 1
ATOM 679 N N . CYS A 1 86 ? -5.979 -18.625 3.890 1.00 35.28 86 CYS A N 1
ATOM 680 C CA . CYS A 1 86 ? -7.258 -18.361 4.526 1.00 35.28 86 CYS A CA 1
ATOM 681 C C . CYS A 1 86 ? -7.391 -19.363 5.673 1.00 35.28 86 CYS A C 1
ATOM 683 O O . CYS A 1 86 ? -7.803 -20.503 5.465 1.00 35.28 86 CYS A O 1
ATOM 685 N N . SER A 1 87 ? -6.982 -18.955 6.869 1.00 37.16 87 SER A N 1
ATOM 686 C CA . SER A 1 87 ? -7.441 -19.579 8.100 1.00 37.16 87 SER A CA 1
ATOM 687 C C . SER A 1 87 ? -8.925 -19.236 8.227 1.00 37.16 87 SER A C 1
ATOM 689 O O . SER A 1 87 ? -9.261 -18.070 8.443 1.00 37.16 87 SER A O 1
ATOM 691 N N . ASN A 1 88 ? -9.784 -20.227 7.982 1.00 35.62 88 ASN A N 1
ATOM 692 C CA . ASN A 1 88 ? -11.189 -20.188 8.395 1.00 35.62 88 ASN A CA 1
ATOM 693 C C . ASN A 1 88 ? -11.292 -20.150 9.920 1.00 35.62 88 ASN A C 1
ATOM 695 O O . ASN A 1 88 ? -10.434 -20.794 10.571 1.00 35.62 88 ASN A O 1
#

Secondary structure (DSSP, 8-state):
--SSHHHHHHHHHTHHHHHTT-S--EE--TT-TTSS-TTS-HHHHHHHHHHHHHHHHHHTTT---SEE--S-HHHHHHHHHTS-----